Protein AF-X1KRM6-F1 (afdb_monomer_lite)

Structure (mmCIF, N/CA/C/O backbone):
data_AF-X1KRM6-F1
#
_entry.id   AF-X1KRM6-F1
#
loop_
_atom_site.group_PDB
_atom_site.id
_atom_site.type_symbol
_atom_site.label_atom_id
_atom_site.label_alt_id
_atom_site.label_comp_id
_atom_site.label_asym_id
_atom_site.label_entity_id
_atom_site.label_seq_id
_atom_site.pdbx_PDB_ins_code
_atom_site.Cartn_x
_atom_site.Cartn_y
_atom_site.Cartn_z
_atom_site.occupancy
_atom_site.B_iso_or_equiv
_atom_site.auth_seq_id
_atom_site.auth_comp_id
_atom_site.auth_asym_id
_atom_site.auth_atom_id
_atom_site.pdbx_PDB_model_num
ATOM 1 N N . GLU A 1 1 ? -0.534 15.578 -11.445 1.00 63.12 1 GLU A N 1
ATOM 2 C CA . GLU A 1 1 ? 0.215 15.018 -12.589 1.00 63.12 1 GLU A CA 1
ATOM 3 C C . GLU A 1 1 ? 1.237 13.952 -12.187 1.00 63.12 1 GLU A C 1
ATOM 5 O O . GLU A 1 1 ? 1.124 12.837 -12.675 1.00 63.12 1 GLU A O 1
ATOM 10 N N . GLU A 1 2 ? 2.171 14.215 -11.265 1.00 73.06 2 GLU A N 1
ATOM 11 C CA . GLU A 1 2 ? 3.281 13.291 -10.932 1.00 73.06 2 GLU A CA 1
ATOM 12 C C . GLU A 1 2 ? 2.845 11.887 -10.454 1.00 73.06 2 GLU A C 1
ATOM 14 O O . GLU A 1 2 ? 3.292 10.876 -10.988 1.00 73.06 2 GLU A O 1
ATOM 19 N N . TRP A 1 3 ? 1.846 11.807 -9.571 1.00 74.50 3 TRP A N 1
ATOM 20 C CA . TRP A 1 3 ? 1.279 10.543 -9.068 1.00 74.50 3 TRP A CA 1
ATOM 21 C C . TRP A 1 3 ? 0.487 9.719 -10.098 1.00 74.50 3 TRP A C 1
ATOM 23 O O . TRP A 1 3 ? 0.047 8.608 -9.811 1.00 74.50 3 TRP A O 1
ATOM 33 N N . LYS A 1 4 ? 0.281 10.249 -11.310 1.00 74.56 4 LYS A N 1
ATOM 34 C CA . LYS A 1 4 ? -0.492 9.590 -12.374 1.00 74.56 4 LYS A CA 1
ATOM 35 C C . LYS A 1 4 ? 0.371 9.114 -13.547 1.00 74.56 4 LYS A C 1
ATOM 37 O O . LYS A 1 4 ? -0.174 8.565 -14.501 1.00 74.56 4 LYS A O 1
ATOM 42 N N . GLN A 1 5 ? 1.692 9.292 -13.474 1.00 81.50 5 GLN A N 1
ATOM 43 C CA . GLN A 1 5 ? 2.603 9.086 -14.606 1.00 81.50 5 GLN A CA 1
ATOM 44 C C . GLN A 1 5 ? 2.770 7.624 -15.033 1.00 81.50 5 GLN A C 1
ATOM 46 O O . GLN A 1 5 ? 2.954 7.345 -16.213 1.00 81.50 5 GLN A O 1
ATOM 51 N N . ASN A 1 6 ? 2.726 6.679 -14.096 1.00 85.00 6 ASN A N 1
ATOM 52 C CA . ASN A 1 6 ? 2.842 5.256 -14.404 1.00 85.00 6 ASN A CA 1
ATOM 53 C C . ASN A 1 6 ? 1.970 4.419 -13.462 1.00 85.00 6 ASN A C 1
ATOM 55 O O . ASN A 1 6 ? 1.426 4.928 -12.479 1.00 85.00 6 ASN A O 1
ATOM 59 N N . LEU A 1 7 ? 1.815 3.133 -13.789 1.00 86.56 7 LEU A N 1
ATOM 60 C CA . LEU A 1 7 ? 0.975 2.213 -13.022 1.00 86.56 7 LEU A CA 1
ATOM 61 C C . LEU A 1 7 ? 1.407 2.131 -11.552 1.00 86.56 7 LEU A C 1
ATOM 63 O O . LEU A 1 7 ? 0.550 2.140 -10.678 1.00 86.56 7 LEU A O 1
ATOM 67 N N . TYR A 1 8 ? 2.715 2.126 -11.283 1.00 87.50 8 TYR A N 1
ATOM 68 C CA . TYR A 1 8 ? 3.257 2.075 -9.925 1.00 87.50 8 TYR A CA 1
ATOM 69 C C . TYR A 1 8 ? 2.823 3.287 -9.086 1.00 87.50 8 TYR A C 1
ATOM 71 O O . TYR A 1 8 ? 2.266 3.123 -8.003 1.00 87.50 8 TYR A O 1
ATOM 79 N N . TRP A 1 9 ? 2.993 4.504 -9.609 1.00 88.94 9 TRP A N 1
ATOM 80 C CA . TRP A 1 9 ? 2.569 5.730 -8.927 1.00 88.94 9 TRP A CA 1
ATOM 81 C C . TRP A 1 9 ? 1.056 5.790 -8.729 1.00 88.94 9 TRP A C 1
ATOM 83 O O . TRP A 1 9 ? 0.600 6.181 -7.657 1.00 88.94 9 TRP A O 1
ATOM 93 N N . ARG A 1 10 ? 0.276 5.340 -9.722 1.00 90.94 10 ARG A N 1
ATOM 94 C CA . ARG A 1 10 ? -1.190 5.275 -9.613 1.00 90.94 10 ARG A CA 1
ATOM 95 C C . ARG A 1 10 ? -1.639 4.273 -8.554 1.00 90.94 10 ARG A C 1
ATOM 97 O O . ARG A 1 10 ? -2.616 4.544 -7.863 1.00 90.94 10 ARG A O 1
ATOM 104 N N . TRP A 1 11 ? -0.930 3.156 -8.415 1.00 91.62 11 TRP A N 1
ATOM 105 C CA . TRP A 1 11 ? -1.209 2.150 -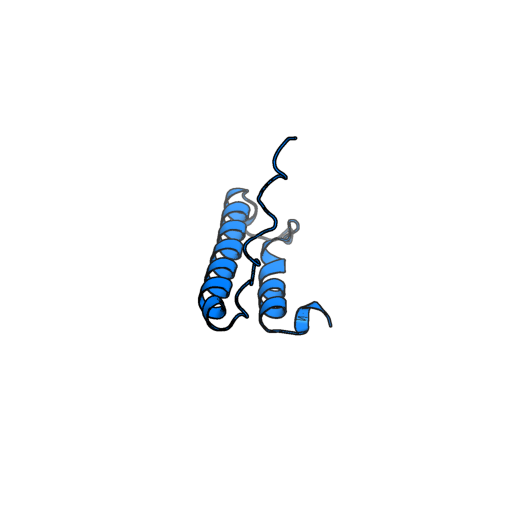7.395 1.00 91.62 11 TRP A CA 1
ATOM 106 C C . TRP A 1 11 ? -0.934 2.690 -5.992 1.00 91.62 11 TRP A C 1
ATOM 108 O O . TRP A 1 11 ? -1.805 2.627 -5.131 1.00 91.62 11 TRP A O 1
ATOM 118 N N . LEU A 1 12 ? 0.229 3.315 -5.778 1.00 90.56 12 LEU A N 1
ATOM 119 C CA . LEU A 1 12 ? 0.539 3.981 -4.508 1.00 90.56 12 LEU A CA 1
ATOM 120 C C . LEU A 1 12 ? -0.466 5.090 -4.181 1.00 90.56 12 LEU A C 1
ATOM 122 O O . LEU A 1 12 ? -0.917 5.204 -3.045 1.00 90.56 12 LEU A O 1
ATOM 126 N N . TYR A 1 13 ? -0.858 5.875 -5.185 1.00 91.69 13 TYR A N 1
ATOM 127 C CA . TYR A 1 13 ? -1.859 6.925 -5.030 1.00 91.69 13 TYR A CA 1
ATOM 128 C C . TYR A 1 13 ? -3.233 6.386 -4.617 1.00 91.69 13 TYR A C 1
ATOM 130 O O . TYR A 1 13 ? -3.926 7.028 -3.837 1.00 91.69 13 TYR A O 1
ATOM 138 N N . ALA A 1 14 ? -3.617 5.197 -5.088 1.00 92.38 14 ALA A N 1
ATOM 139 C CA . ALA A 1 14 ? -4.856 4.546 -4.669 1.00 92.38 14 ALA A CA 1
ATOM 140 C C . ALA A 1 14 ? -4.809 4.031 -3.217 1.00 92.38 14 ALA A C 1
ATOM 142 O O . ALA A 1 14 ? -5.857 3.893 -2.592 1.00 92.38 14 ALA A O 1
ATOM 143 N N . LEU A 1 15 ? -3.613 3.758 -2.682 1.00 93.56 15 LEU A N 1
ATOM 144 C CA . LEU A 1 15 ? -3.413 3.264 -1.314 1.00 93.56 15 LEU A CA 1
ATOM 145 C C . LEU A 1 15 ? -3.257 4.386 -0.279 1.00 93.56 15 LEU A C 1
ATOM 147 O O . LEU A 1 15 ? -3.556 4.168 0.890 1.00 93.56 15 LEU A O 1
ATOM 151 N N . LEU A 1 16 ? -2.817 5.577 -0.697 1.00 91.12 16 LEU A N 1
ATOM 152 C CA . LEU A 1 16 ? -2.586 6.743 0.168 1.00 91.12 16 LEU A CA 1
ATOM 153 C C . LEU A 1 16 ? -3.741 7.067 1.139 1.00 91.12 16 LEU A C 1
ATOM 155 O O . LEU A 1 16 ? -3.444 7.266 2.315 1.00 91.12 16 LEU A O 1
ATOM 159 N N . PRO A 1 17 ? -5.027 7.044 0.728 1.00 90.31 17 PRO A N 1
ATOM 160 C CA . PRO A 1 17 ? -6.141 7.336 1.636 1.00 90.31 17 PRO A CA 1
ATOM 161 C C . PRO A 1 17 ? -6.248 6.386 2.838 1.00 90.31 17 PRO A C 1
ATOM 163 O O . PRO A 1 17 ? -6.823 6.745 3.859 1.00 90.31 17 PRO A O 1
ATOM 166 N N . LEU A 1 18 ? -5.693 5.170 2.747 1.00 90.56 18 LEU A N 1
ATOM 167 C CA . LEU A 1 18 ? -5.677 4.217 3.864 1.00 90.56 18 LEU A CA 1
ATOM 168 C C . LEU A 1 18 ? -4.682 4.606 4.964 1.00 90.56 18 LEU A C 1
ATOM 170 O O . LEU A 1 18 ? -4.763 4.071 6.063 1.00 90.56 18 LEU A O 1
ATOM 174 N N . LEU A 1 19 ? -3.726 5.488 4.666 1.00 89.44 19 LEU A N 1
ATOM 175 C CA . LEU A 1 19 ? -2.691 5.936 5.600 1.00 89.44 19 LEU A CA 1
ATOM 176 C C . LEU A 1 19 ? -3.020 7.292 6.239 1.00 89.44 19 LEU A C 1
ATOM 178 O O . LEU A 1 19 ? -2.226 7.807 7.023 1.00 89.44 19 LEU A O 1
ATOM 182 N N . GLU A 1 20 ? -4.155 7.895 5.891 1.00 86.44 20 GLU A N 1
ATOM 183 C CA . GLU A 1 20 ? -4.568 9.174 6.457 1.00 86.44 20 GLU A CA 1
ATOM 184 C C . GLU A 1 20 ? -5.085 8.983 7.892 1.00 86.44 20 GLU A C 1
ATOM 186 O O . GLU A 1 20 ? -6.010 8.212 8.151 1.00 86.44 20 GLU A O 1
ATOM 191 N N . GLU A 1 21 ? -4.483 9.707 8.841 1.00 70.31 21 GLU A N 1
ATOM 192 C CA . GLU A 1 21 ? -4.829 9.634 10.270 1.00 70.31 21 GLU A CA 1
ATOM 193 C C . GLU A 1 21 ? -6.213 10.233 10.581 1.00 70.31 21 GLU A C 1
ATOM 195 O O . GLU A 1 21 ? -6.865 9.841 11.547 1.00 70.31 21 GLU A O 1
ATOM 200 N N . ASN A 1 22 ? -6.682 11.174 9.756 1.00 63.25 22 ASN A N 1
ATOM 201 C CA . ASN A 1 22 ? -7.924 11.913 9.975 1.00 63.25 22 ASN A CA 1
ATOM 202 C C . ASN A 1 22 ? -9.052 11.328 9.138 1.00 63.25 22 ASN A C 1
ATOM 204 O O . ASN A 1 22 ? -9.413 11.868 8.094 1.00 63.25 22 ASN A O 1
ATOM 208 N N . LYS A 1 23 ? -9.621 10.225 9.610 1.00 69.06 23 LYS A N 1
ATOM 209 C CA . LYS A 1 23 ? -10.859 9.724 9.025 1.00 69.06 23 LYS A CA 1
ATOM 210 C C . LYS A 1 23 ? -12.050 10.416 9.674 1.00 69.06 23 LYS A C 1
ATOM 212 O O . LYS A 1 23 ? -12.014 10.698 10.869 1.00 69.06 23 LYS A O 1
ATOM 217 N N . ASP A 1 24 ? -13.071 10.710 8.874 1.00 70.62 24 ASP A N 1
ATOM 218 C CA . ASP A 1 24 ? -14.239 11.491 9.284 1.00 70.62 24 ASP A CA 1
ATOM 219 C C . ASP A 1 24 ? -14.811 11.080 10.651 1.00 70.62 24 ASP A C 1
ATOM 221 O O . ASP A 1 24 ? -14.875 9.904 11.013 1.00 70.62 24 ASP A O 1
ATOM 225 N N . VAL A 1 25 ? -15.289 12.082 11.392 1.00 66.62 25 VAL A N 1
ATOM 226 C CA . VAL A 1 25 ? -15.790 11.958 12.774 1.00 66.62 25 VAL A CA 1
ATOM 227 C C . VAL A 1 25 ? -17.032 11.046 12.880 1.00 66.62 25 VAL A C 1
ATOM 229 O O . VAL A 1 25 ? -17.380 10.613 13.974 1.00 66.62 25 VAL A O 1
ATOM 232 N N . ASP A 1 26 ? -17.664 10.691 11.755 1.00 81.56 26 ASP A N 1
ATOM 233 C CA . ASP A 1 26 ? -18.882 9.866 11.680 1.00 81.56 26 ASP A CA 1
ATOM 234 C C . ASP A 1 26 ? -18.621 8.400 11.268 1.00 81.56 26 ASP A C 1
ATOM 236 O O . ASP A 1 26 ? -19.443 7.739 10.630 1.00 81.56 26 ASP A O 1
ATOM 240 N N . LEU A 1 27 ? -17.438 7.869 11.592 1.00 84.44 27 LEU A N 1
ATOM 241 C CA . LEU A 1 27 ? -17.089 6.478 11.298 1.00 84.44 27 LEU A CA 1
ATOM 242 C C . LEU A 1 27 ? -17.451 5.521 12.440 1.00 84.44 27 LEU A C 1
ATOM 244 O O . LEU A 1 27 ? -17.336 5.881 13.615 1.00 84.44 27 LEU A O 1
ATOM 248 N N . PRO A 1 28 ? -17.808 4.260 12.127 1.00 88.00 28 PRO A N 1
ATOM 249 C CA . PRO A 1 28 ? -18.058 3.234 13.131 1.00 88.00 28 PRO A CA 1
ATOM 250 C C . PRO A 1 28 ? -16.924 3.096 14.157 1.00 88.00 28 PRO A C 1
ATOM 252 O O . PRO A 1 28 ? -15.746 3.104 13.805 1.00 8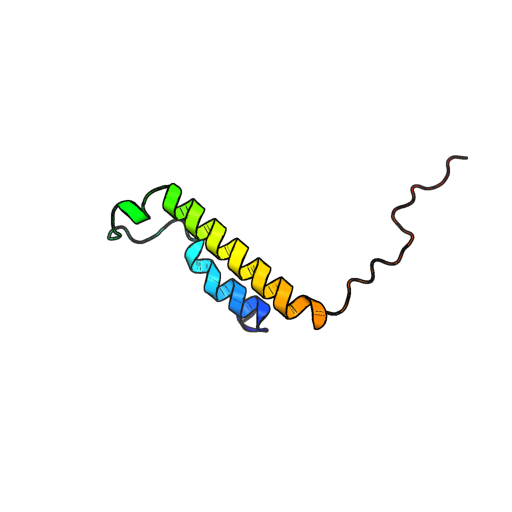8.00 28 PRO A O 1
ATOM 255 N N . CYS A 1 29 ? -17.288 2.868 15.422 1.00 85.75 29 CYS A N 1
ATOM 256 C CA . CYS A 1 29 ? -16.362 2.781 16.562 1.00 85.75 29 CYS A CA 1
ATOM 257 C C . CYS A 1 29 ? -15.158 1.843 16.331 1.00 85.75 29 CYS A C 1
ATOM 259 O O . CYS A 1 29 ? -14.037 2.160 16.718 1.00 85.75 29 CYS A O 1
ATOM 261 N N . PHE A 1 30 ? -15.343 0.713 15.638 1.00 84.94 30 PHE A N 1
ATOM 262 C CA . PHE A 1 30 ? -14.249 -0.229 15.378 1.00 84.94 30 PHE A CA 1
ATOM 263 C C . PHE A 1 30 ? -13.163 0.327 14.433 1.00 84.94 30 PHE A C 1
ATOM 265 O O . PHE A 1 30 ? -12.009 -0.087 14.542 1.00 84.94 30 PHE A O 1
ATOM 272 N N . ILE A 1 31 ? -13.500 1.274 13.546 1.00 87.12 31 ILE A N 1
ATOM 273 C CA . ILE A 1 31 ? -12.555 1.928 12.617 1.00 87.12 31 ILE A CA 1
ATOM 274 C C . ILE A 1 31 ? -11.650 2.922 13.349 1.00 87.12 31 ILE A C 1
ATOM 276 O O . ILE A 1 31 ? -10.517 3.148 12.937 1.00 87.12 31 ILE A O 1
ATOM 280 N N . GLN A 1 32 ? -12.137 3.480 14.457 1.00 83.56 32 GLN A N 1
ATOM 281 C CA . GLN A 1 32 ? -11.401 4.430 15.294 1.00 83.56 32 GLN A CA 1
ATOM 282 C C . GLN A 1 32 ? -10.376 3.736 16.209 1.00 83.56 32 GLN A C 1
ATOM 284 O O . GLN A 1 32 ? -9.642 4.392 16.944 1.00 83.56 32 GLN A O 1
ATOM 289 N N . SER A 1 33 ? -10.332 2.400 16.199 1.00 87.62 33 SER A N 1
ATOM 290 C CA . SER A 1 33 ? -9.399 1.638 17.021 1.00 87.62 33 SER A CA 1
ATOM 291 C C . SER A 1 33 ? -7.985 1.631 16.422 1.00 87.62 33 SER A C 1
ATOM 293 O O . SER A 1 33 ? -7.834 1.565 15.200 1.00 87.62 33 SER A O 1
ATOM 295 N N . PRO A 1 34 ? -6.929 1.598 17.256 1.00 88.12 34 PRO A N 1
ATOM 296 C CA . PRO A 1 34 ? -5.555 1.461 16.769 1.00 88.12 34 PRO A CA 1
ATOM 297 C C . PRO A 1 34 ? -5.340 0.157 15.982 1.00 88.12 34 PRO A C 1
ATOM 299 O O . PRO A 1 34 ? -4.610 0.144 14.998 1.00 88.12 34 PRO A O 1
ATOM 302 N N . ALA A 1 35 ? -6.065 -0.913 16.325 1.00 91.88 35 ALA A N 1
ATOM 303 C CA . ALA A 1 35 ? -6.027 -2.172 15.579 1.00 91.88 35 ALA A CA 1
ATOM 304 C C . ALA A 1 35 ? -6.496 -2.023 14.118 1.00 91.88 35 ALA A C 1
ATOM 306 O O . ALA A 1 35 ? -6.055 -2.767 13.241 1.00 91.88 35 ALA A O 1
ATOM 307 N N . TRP A 1 36 ? -7.386 -1.067 13.831 1.00 90.88 36 TRP A N 1
ATOM 308 C CA . TRP A 1 36 ? -7.816 -0.790 12.463 1.00 90.88 36 TRP A CA 1
ATOM 309 C C . TRP A 1 36 ? -6.723 -0.098 11.642 1.00 90.88 36 TRP A C 1
ATOM 311 O O . TRP A 1 36 ? -6.552 -0.425 10.467 1.00 90.88 36 TRP A O 1
ATOM 321 N N . VAL A 1 37 ? -5.954 0.795 12.273 1.00 90.12 37 VAL A N 1
ATOM 322 C CA . VAL A 1 37 ? -4.777 1.434 11.663 1.00 90.12 37 VAL A CA 1
ATOM 323 C C . VAL A 1 37 ? -3.719 0.382 11.327 1.00 90.12 37 VAL A C 1
ATOM 325 O O . VAL A 1 37 ? -3.232 0.341 10.198 1.00 90.12 37 VAL A O 1
ATOM 328 N N . ASP A 1 38 ? -3.433 -0.538 12.252 1.00 92.62 38 ASP A N 1
ATOM 329 C CA . ASP A 1 38 ? -2.499 -1.647 12.008 1.00 92.62 38 ASP A CA 1
ATOM 330 C C . ASP A 1 38 ? -2.951 -2.521 10.829 1.00 92.62 38 ASP A C 1
ATOM 332 O O . ASP A 1 38 ? -2.155 -2.889 9.961 1.00 92.62 38 ASP A O 1
ATOM 336 N N . LYS A 1 39 ? -4.253 -2.818 10.758 1.00 94.12 39 LYS A N 1
ATOM 337 C CA . LYS A 1 39 ? -4.856 -3.578 9.656 1.00 94.12 39 LYS A CA 1
ATOM 338 C C . LYS A 1 39 ? -4.711 -2.852 8.317 1.00 94.12 39 LYS A C 1
ATOM 340 O O . LYS A 1 39 ? -4.445 -3.495 7.299 1.00 94.12 39 LYS A O 1
ATOM 345 N N . GLU A 1 40 ? -4.887 -1.536 8.273 1.00 93.88 40 GLU A N 1
ATOM 346 C CA . GLU A 1 40 ? -4.691 -0.756 7.045 1.00 93.88 40 GLU A CA 1
ATOM 347 C C . GLU A 1 40 ? -3.230 -0.685 6.630 1.00 93.88 40 GLU A C 1
ATOM 349 O O . GLU A 1 40 ? -2.932 -0.911 5.457 1.00 93.88 40 GLU A O 1
ATOM 354 N N . LEU A 1 41 ? -2.317 -0.494 7.581 1.00 94.19 41 LEU A N 1
ATOM 355 C CA . LEU A 1 41 ? -0.882 -0.552 7.324 1.00 94.19 41 LEU A CA 1
ATOM 356 C C . LEU A 1 41 ? -0.486 -1.908 6.721 1.00 94.19 41 LEU A C 1
ATOM 358 O O . LEU A 1 41 ? 0.200 -1.958 5.698 1.00 94.19 41 LEU A O 1
ATOM 362 N N . GLN A 1 42 ? -0.974 -3.011 7.297 1.00 96.62 42 GLN A N 1
ATOM 363 C CA . GLN A 1 42 ? -0.772 -4.357 6.751 1.00 96.62 42 GLN A CA 1
ATOM 364 C C . GLN A 1 42 ? -1.361 -4.509 5.344 1.00 96.62 42 GLN A C 1
ATOM 366 O O . GLN A 1 42 ? -0.725 -5.104 4.475 1.00 96.62 42 GLN A O 1
ATOM 371 N N . THR A 1 43 ? -2.542 -3.939 5.096 1.00 96.00 43 THR A N 1
ATOM 372 C CA . THR A 1 43 ? -3.195 -3.969 3.778 1.00 96.00 43 THR A CA 1
ATOM 373 C C . THR A 1 43 ? -2.342 -3.260 2.723 1.00 96.00 43 THR A C 1
ATOM 375 O O . THR A 1 43 ? -2.112 -3.804 1.642 1.00 96.00 43 THR A O 1
ATOM 378 N N . VAL A 1 44 ? -1.821 -2.071 3.044 1.00 96.50 44 VAL A N 1
ATOM 379 C CA . VAL A 1 44 ? -0.961 -1.291 2.141 1.00 96.50 44 VAL A CA 1
ATOM 380 C C . VAL A 1 44 ? 0.351 -2.026 1.861 1.00 96.50 44 VAL A C 1
ATOM 382 O O . VAL A 1 44 ? 0.748 -2.152 0.701 1.00 96.50 44 VAL A O 1
ATOM 385 N N . LEU A 1 45 ? 1.006 -2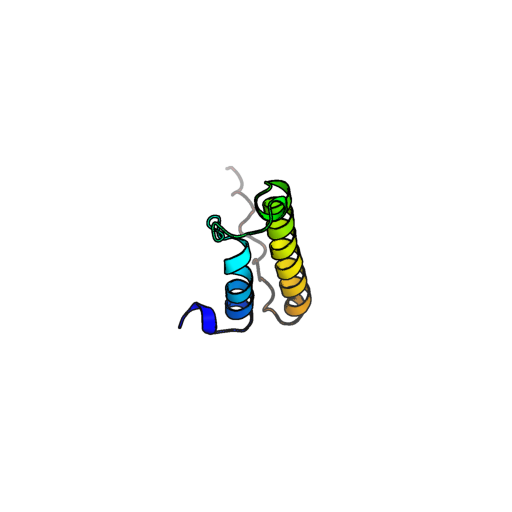.559 2.898 1.00 96.00 45 LEU A N 1
ATOM 386 C CA . LEU A 1 45 ? 2.261 -3.306 2.757 1.00 96.00 45 LEU A CA 1
ATOM 387 C C . LEU A 1 45 ? 2.082 -4.596 1.945 1.00 96.00 45 LEU A C 1
ATOM 389 O O . LEU A 1 45 ? 2.923 -4.908 1.096 1.00 96.00 45 LEU A O 1
ATOM 393 N N . GLY A 1 46 ? 0.984 -5.322 2.168 1.00 96.62 46 GLY A N 1
ATOM 394 C CA . GLY A 1 46 ? 0.631 -6.518 1.403 1.00 96.62 46 GLY A CA 1
ATOM 395 C C . GLY A 1 46 ? 0.418 -6.197 -0.075 1.00 96.62 46 GLY A C 1
ATOM 396 O O . GLY A 1 46 ? 1.098 -6.763 -0.930 1.00 96.62 46 GLY A O 1
ATOM 397 N N . SER A 1 47 ? -0.428 -5.206 -0.370 1.00 95.69 47 SER A N 1
ATOM 398 C CA . SER A 1 47 ? -0.709 -4.779 -1.746 1.00 95.69 47 SER A CA 1
ATOM 399 C C . SER A 1 47 ? 0.548 -4.304 -2.486 1.00 95.69 47 SER A C 1
ATOM 401 O O . SER A 1 47 ? 0.759 -4.633 -3.652 1.00 95.69 47 SER A O 1
ATOM 403 N N . TRP A 1 48 ? 1.430 -3.564 -1.809 1.00 93.75 48 TRP A N 1
ATOM 404 C CA . TRP A 1 48 ? 2.701 -3.140 -2.394 1.00 93.75 48 TRP A CA 1
ATOM 405 C C . TRP A 1 48 ? 3.665 -4.305 -2.649 1.00 93.75 48 TRP A C 1
ATOM 407 O O . TRP A 1 48 ? 4.399 -4.298 -3.641 1.00 93.75 48 TRP A O 1
ATOM 417 N N . THR A 1 49 ? 3.668 -5.306 -1.768 1.00 93.88 49 THR A N 1
ATOM 418 C CA . THR A 1 49 ? 4.499 -6.507 -1.924 1.00 93.88 49 THR A CA 1
ATOM 419 C C . THR A 1 49 ? 4.055 -7.319 -3.138 1.00 93.88 49 THR A C 1
ATOM 421 O O . THR A 1 49 ? 4.902 -7.707 -3.941 1.00 93.88 49 THR A O 1
ATOM 424 N N . GLU A 1 50 ? 2.748 -7.502 -3.330 1.00 92.31 50 GLU A N 1
ATOM 425 C CA . GLU A 1 50 ? 2.193 -8.137 -4.533 1.00 92.31 50 GLU A CA 1
ATOM 426 C C . GLU A 1 50 ? 2.518 -7.335 -5.798 1.00 92.31 50 GLU A C 1
ATOM 428 O O . GLU A 1 50 ? 3.028 -7.895 -6.766 1.00 92.31 50 GLU A O 1
ATOM 433 N N . LEU A 1 51 ? 2.357 -6.006 -5.768 1.00 91.06 51 LEU A N 1
ATOM 434 C CA . LEU A 1 51 ? 2.725 -5.145 -6.897 1.00 91.06 51 LEU A CA 1
ATOM 435 C C . LEU A 1 51 ? 4.202 -5.315 -7.286 1.00 91.06 51 LEU A C 1
ATOM 437 O O . LEU A 1 51 ? 4.539 -5.399 -8.469 1.00 91.06 51 LEU A O 1
ATOM 441 N N . ARG A 1 52 ? 5.105 -5.363 -6.302 1.00 85.94 52 ARG A N 1
ATOM 442 C CA . ARG A 1 52 ? 6.533 -5.632 -6.532 1.0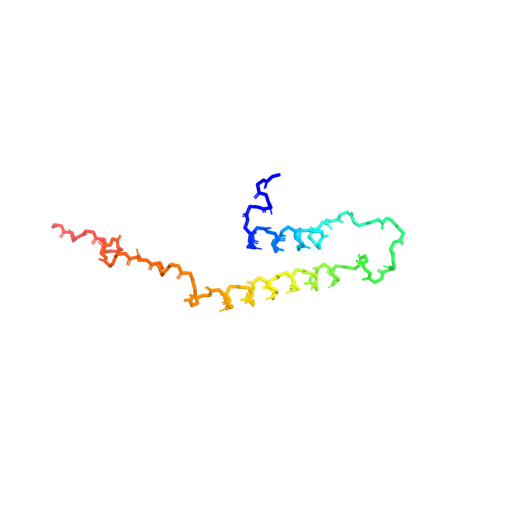0 85.94 52 ARG A CA 1
ATOM 443 C C . ARG A 1 52 ? 6.753 -7.027 -7.105 1.00 85.94 52 ARG A C 1
ATOM 445 O O . ARG A 1 52 ? 7.559 -7.167 -8.017 1.00 85.94 52 ARG A O 1
ATOM 452 N N . HIS A 1 53 ? 6.061 -8.029 -6.575 1.00 87.25 53 HIS A N 1
ATOM 453 C CA . HIS A 1 53 ? 6.166 -9.411 -7.024 1.00 87.25 53 HIS A CA 1
ATOM 454 C C . HIS A 1 53 ? 5.743 -9.564 -8.493 1.00 87.25 53 HIS A C 1
ATOM 456 O O . HIS A 1 53 ? 6.490 -10.134 -9.284 1.00 87.25 53 HIS A O 1
ATOM 462 N N . ASP A 1 54 ? 4.625 -8.965 -8.900 1.00 86.38 54 ASP A N 1
ATOM 463 C CA . ASP A 1 54 ? 4.118 -9.064 -10.276 1.00 86.38 54 ASP A CA 1
ATOM 464 C C . ASP A 1 54 ? 4.964 -8.271 -11.278 1.00 86.38 54 ASP A C 1
ATOM 466 O O . ASP A 1 54 ? 5.022 -8.592 -12.467 1.00 86.38 54 ASP A O 1
ATOM 470 N N . THR A 1 55 ? 5.662 -7.240 -10.802 1.00 78.94 55 THR A N 1
ATOM 471 C CA . THR A 1 55 ? 6.502 -6.379 -11.643 1.00 78.94 55 THR A CA 1
ATOM 472 C C . THR A 1 55 ? 7.973 -6.786 -11.660 1.00 78.94 55 THR A C 1
ATOM 474 O O . THR A 1 55 ? 8.709 -6.302 -12.520 1.00 78.94 55 THR A O 1
ATOM 477 N N . ILE A 1 56 ? 8.424 -7.694 -10.783 1.00 79.44 56 ILE A N 1
ATOM 478 C CA . ILE A 1 56 ? 9.854 -8.009 -10.619 1.00 79.44 56 ILE A CA 1
ATOM 479 C C . ILE A 1 56 ? 10.493 -8.585 -11.884 1.00 79.44 56 ILE A C 1
ATOM 481 O O . ILE A 1 56 ? 11.637 -8.263 -12.191 1.00 79.44 56 ILE A O 1
ATOM 485 N N . LEU A 1 57 ? 9.743 -9.384 -12.646 1.00 74.81 57 LEU A N 1
ATOM 486 C CA . LEU A 1 57 ? 10.219 -9.982 -13.897 1.00 74.81 57 LEU A CA 1
ATOM 487 C C . LEU A 1 57 ? 10.274 -8.976 -15.055 1.00 74.81 57 LEU A C 1
ATOM 489 O O . LEU A 1 57 ? 10.974 -9.206 -16.037 1.00 74.81 57 LEU A O 1
ATOM 493 N N . TYR A 1 58 ? 9.546 -7.864 -14.940 1.00 73.12 58 TYR A N 1
ATOM 494 C CA . TYR A 1 58 ? 9.441 -6.828 -15.971 1.00 73.12 58 TYR A CA 1
ATOM 495 C C . TYR A 1 58 ? 10.256 -5.574 -15.636 1.00 73.12 58 TYR A C 1
ATOM 497 O O . TYR A 1 58 ? 10.447 -4.701 -16.485 1.00 73.12 58 TYR A O 1
ATOM 505 N N . ALA A 1 59 ? 10.746 -5.469 -14.402 1.00 68.75 59 ALA A N 1
ATOM 506 C CA . ALA A 1 59 ? 11.617 -4.393 -13.978 1.00 68.75 59 ALA A CA 1
ATOM 507 C C . ALA A 1 59 ? 13.036 -4.600 -14.521 1.00 68.75 59 ALA A C 1
ATOM 509 O O . ALA A 1 59 ? 13.562 -5.712 -14.573 1.00 68.75 59 ALA A O 1
ATOM 510 N N . LYS A 1 60 ? 13.705 -3.499 -14.883 1.00 69.06 60 LYS A N 1
ATOM 511 C CA . LYS A 1 60 ? 15.133 -3.541 -15.201 1.00 69.06 60 LYS A CA 1
ATOM 512 C C . LYS A 1 60 ? 15.882 -3.997 -13.949 1.00 69.06 60 LYS A C 1
ATOM 514 O O . LYS A 1 60 ? 15.820 -3.325 -12.921 1.00 69.06 60 LYS A O 1
ATOM 519 N N . GLN A 1 61 ? 16.576 -5.130 -14.046 1.00 64.88 61 GLN A N 1
ATOM 520 C CA . GLN A 1 61 ? 17.333 -5.692 -12.934 1.00 64.88 61 GLN A CA 1
ATOM 521 C C . GLN A 1 61 ? 18.284 -4.635 -12.353 1.00 64.88 61 GLN A C 1
ATOM 523 O O . GLN A 1 61 ? 18.954 -3.910 -13.096 1.00 64.88 61 GLN A O 1
ATOM 528 N N . SER A 1 62 ? 18.336 -4.538 -11.021 1.00 61.50 62 SER A N 1
ATOM 529 C CA . SER A 1 62 ? 19.318 -3.687 -10.352 1.00 61.50 62 SER A CA 1
ATOM 530 C C . SER A 1 62 ? 20.710 -4.247 -10.635 1.00 61.50 62 SER A C 1
ATOM 532 O O . SER A 1 62 ? 21.133 -5.235 -10.034 1.00 61.50 62 SER A O 1
ATOM 534 N N . TYR A 1 63 ? 21.431 -3.630 -11.570 1.00 57.22 63 TYR A N 1
ATOM 535 C CA . TYR A 1 63 ? 22.857 -3.875 -11.746 1.00 57.22 63 TYR A CA 1
ATOM 536 C C . TYR A 1 63 ? 23.593 -3.167 -10.612 1.00 57.22 63 TYR A C 1
ATOM 538 O O . TYR A 1 63 ? 24.117 -2.065 -10.770 1.00 57.22 63 TYR A O 1
ATOM 546 N N . THR A 1 64 ? 23.628 -3.801 -9.442 1.00 58.69 64 THR A N 1
ATOM 547 C CA . THR A 1 64 ? 24.644 -3.449 -8.452 1.00 58.69 64 THR A CA 1
ATOM 548 C C . THR A 1 64 ? 25.939 -4.031 -8.998 1.00 58.69 64 THR A C 1
ATOM 550 O O . THR A 1 64 ? 26.177 -5.230 -8.880 1.00 58.69 64 THR A O 1
ATOM 553 N N . MET A 1 65 ? 26.716 -3.217 -9.718 1.00 58.97 65 MET A N 1
ATOM 554 C CA . MET A 1 65 ? 28.023 -3.628 -10.231 1.00 58.97 65 MET A CA 1
ATOM 555 C C . MET A 1 65 ? 28.827 -4.181 -9.053 1.00 58.97 65 MET A C 1
ATOM 557 O O . MET A 1 65 ? 29.150 -3.443 -8.119 1.00 58.97 65 MET A O 1
ATOM 561 N N . ALA A 1 66 ? 29.089 -5.487 -9.072 1.00 59.53 66 ALA A N 1
ATOM 562 C CA . ALA A 1 66 ? 29.980 -6.135 -8.128 1.00 59.53 66 ALA A CA 1
ATOM 563 C C . ALA A 1 66 ? 31.295 -5.339 -8.087 1.00 59.53 66 ALA A C 1
ATOM 565 O O . ALA A 1 66 ? 31.961 -5.213 -9.111 1.00 59.53 66 ALA A O 1
ATOM 566 N N . GLY A 1 67 ? 31.639 -4.749 -6.935 1.00 60.59 67 GLY A N 1
ATOM 567 C CA . GLY A 1 67 ? 32.950 -4.109 -6.755 1.00 60.59 67 GLY A CA 1
ATOM 568 C C . GLY A 1 67 ? 33.003 -2.704 -6.148 1.00 60.59 67 GLY A C 1
ATOM 569 O O . GLY A 1 67 ? 33.957 -1.988 -6.424 1.00 60.59 67 GLY A O 1
ATOM 570 N N . LYS A 1 68 ? 32.041 -2.273 -5.319 1.00 56.97 68 LYS A N 1
ATOM 571 C CA . LYS A 1 68 ? 32.227 -1.072 -4.463 1.00 56.97 68 LYS A CA 1
ATOM 572 C C . LYS A 1 68 ? 31.883 -1.269 -2.981 1.00 56.97 68 LYS A C 1
ATOM 574 O O . LYS A 1 68 ? 31.781 -0.297 -2.246 1.00 56.97 68 LYS A O 1
ATOM 579 N N . GLY A 1 69 ? 31.702 -2.516 -2.544 1.00 58.56 69 GLY A N 1
ATOM 580 C CA . GLY A 1 69 ? 31.506 -2.862 -1.129 1.00 58.56 69 GLY A CA 1
ATOM 581 C C . GLY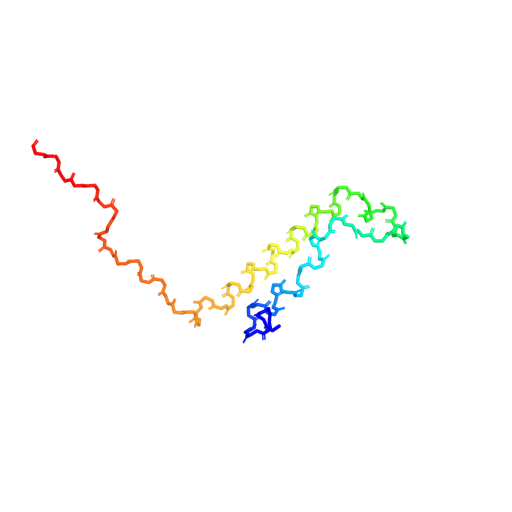 A 1 69 ? 32.775 -3.346 -0.420 1.00 58.56 69 GLY A C 1
ATO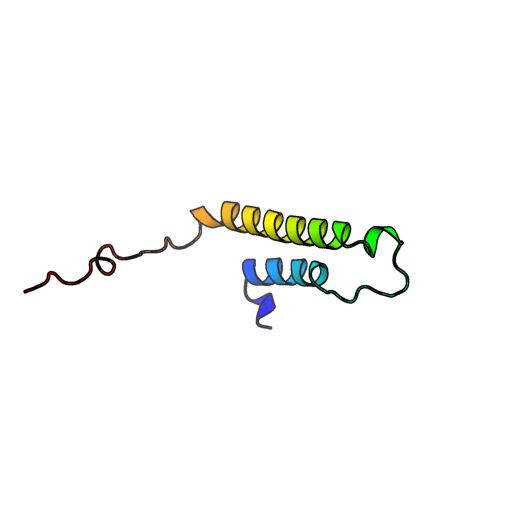M 582 O O . GLY A 1 69 ? 32.740 -3.554 0.787 1.00 58.56 69 GLY A O 1
ATOM 583 N N . MET A 1 70 ? 33.880 -3.546 -1.148 1.00 64.12 70 MET A N 1
ATOM 584 C CA . MET A 1 70 ? 35.148 -3.971 -0.556 1.00 64.12 70 MET A CA 1
ATOM 585 C C . MET A 1 70 ? 35.856 -2.727 0.005 1.00 64.12 70 MET A C 1
ATOM 587 O O . MET A 1 70 ? 36.167 -1.825 -0.782 1.00 64.12 70 MET A O 1
ATOM 591 N N . PRO A 1 71 ? 36.089 -2.622 1.325 1.00 68.31 71 PRO A N 1
ATOM 592 C CA . PRO A 1 71 ? 36.957 -1.578 1.856 1.00 68.31 71 PRO A CA 1
ATOM 593 C C . PRO A 1 71 ? 38.362 -1.715 1.238 1.00 68.31 71 PRO A C 1
ATOM 595 O O . PRO A 1 71 ? 38.778 -2.833 0.926 1.00 68.31 71 PRO A O 1
ATOM 598 N N . PRO A 1 72 ? 39.084 -0.601 1.011 1.00 74.25 72 PRO A N 1
ATOM 599 C CA . PRO A 1 72 ? 40.433 -0.653 0.453 1.00 74.25 72 PRO A CA 1
ATOM 600 C C . PRO A 1 72 ? 41.364 -1.456 1.372 1.00 74.25 72 PRO A C 1
ATOM 602 O O . PRO A 1 72 ? 41.266 -1.345 2.595 1.00 74.25 72 PRO A O 1
ATOM 605 N N . GLU A 1 73 ? 42.263 -2.255 0.788 1.00 72.94 73 GLU A N 1
ATOM 606 C CA . GLU A 1 73 ? 43.253 -3.009 1.562 1.00 72.94 73 GLU A CA 1
ATOM 607 C C . GLU A 1 73 ? 44.173 -2.048 2.340 1.00 72.94 73 GLU A C 1
ATOM 609 O O . GLU A 1 73 ? 44.639 -1.048 1.776 1.00 72.94 73 GLU A O 1
ATOM 614 N N . PRO A 1 74 ? 44.422 -2.308 3.636 1.00 73.56 74 PRO A N 1
ATOM 615 C CA . PRO A 1 74 ? 45.347 -1.506 4.424 1.00 73.56 74 PRO A CA 1
ATOM 616 C C . PRO A 1 74 ? 46.786 -1.698 3.919 1.00 73.56 74 PRO A C 1
ATOM 618 O O . PRO A 1 74 ? 47.177 -2.806 3.560 1.00 73.56 74 PRO A O 1
ATOM 621 N N . LYS A 1 75 ? 47.553 -0.600 3.886 1.00 60.56 75 LYS A N 1
ATOM 622 C CA . LYS A 1 75 ? 48.995 -0.607 3.585 1.00 60.56 75 LYS A CA 1
ATOM 623 C C . LYS A 1 75 ? 49.814 -1.185 4.730 1.00 60.56 75 LYS A C 1
ATOM 625 O O . LYS A 1 75 ? 49.448 -0.901 5.892 1.00 60.56 75 LYS A O 1
#

Foldseek 3Di:
DVLVPDPLSVQLVVLVVLQDPDDDPPDDPVCPDVVVNVVSVVVSVVSVVVVCVVCVVVDDDPCPPPDDPDDDDDD

Organism: NCBI:txid412755

Sequence (75 aa):
EEWKQNLYWRWLYALLPLLEENKDVDLPCFIQSPAWVDKELQTVLGSWTELRHDTILYAKQSYTMAGKGMPPEPK

pLDDT: mean 81.0, std 12.33, range [56.97, 96.62]

InterPro domains:
  IPR022601 Protein of unknown function DUF3160 [PF11369] (1-72)

Secondary structure (DSSP, 8-state):
-GGGSSHHHHHHHHHGGGG-S---TTS-GGGGSHHHHHHHHHHHHHHHHHHHHHHTTTSPP----SSSSSPPPP-

Radius of gyration: 19.73 Å; chains: 1; bounding box: 68×25×33 Å